Protein AF-A0A7J6T940-F1 (afdb_monomer)

Radius of gyration: 23.52 Å; Cα contacts (8 Å, |Δi|>4): 119; chains: 1; bounding box: 43×59×60 Å

Solvent-accessible surface area (backbone atoms only — not comparable to full-atom values): 8801 Å² total; per-residue (Å²): 131,68,35,75,50,75,41,62,78,44,70,68,55,47,57,53,47,52,51,49,54,52,49,45,51,50,52,47,74,68,20,69,97,70,38,40,74,80,36,62,51,81,56,71,76,49,71,52,77,54,95,76,23,50,32,42,29,28,65,59,77,78,81,37,57,46,62,54,52,48,60,63,50,60,77,70,63,70,78,77,75,80,79,77,68,93,85,67,82,96,74,76,81,80,76,79,74,92,77,73,71,77,78,71,69,75,82,35,73,73,49,46,52,52,51,51,50,46,53,47,46,25,50,54,50,41,45,76,73,74,47,80,84,92,67,87,50,55,77,105

Organism: Perkinsus olseni (NCBI:txid32597)

Structure (mmCIF, N/CA/C/O backbone):
data_AF-A0A7J6T940-F1
#
_entry.id   AF-A0A7J6T940-F1
#
loop_
_atom_site.group_PDB
_atom_site.id
_atom_site.type_symbol
_atom_site.label_atom_id
_atom_site.label_alt_id
_atom_site.label_comp_id
_atom_site.label_asym_id
_atom_site.label_entity_id
_atom_site.label_seq_id
_atom_site.pdbx_PDB_ins_code
_atom_site.Cartn_x
_atom_site.Cartn_y
_atom_site.Cartn_z
_atom_site.occupancy
_atom_site.B_iso_or_equiv
_atom_site.auth_seq_id
_atom_site.auth_comp_id
_atom_site.auth_asym_id
_atom_site.auth_atom_id
_atom_site.pdbx_PDB_model_num
ATOM 1 N N . GLN A 1 1 ? 10.735 8.875 11.395 1.00 89.88 1 GLN A N 1
ATOM 2 C CA . GLN A 1 1 ? 9.514 9.544 10.890 1.00 89.88 1 GLN A CA 1
ATOM 3 C C . GLN A 1 1 ? 8.534 8.453 10.471 1.00 89.88 1 GLN A C 1
ATOM 5 O O . GLN A 1 1 ? 9.004 7.361 10.176 1.00 89.88 1 GLN A O 1
ATOM 10 N N . VAL A 1 2 ? 7.224 8.713 10.494 1.00 97.31 2 VAL A N 1
ATOM 11 C CA . VAL A 1 2 ? 6.167 7.726 10.181 1.00 97.31 2 VAL A CA 1
ATOM 12 C C . VAL A 1 2 ? 5.068 8.370 9.337 1.00 97.31 2 VAL A C 1
ATOM 14 O O . VAL A 1 2 ? 4.946 9.596 9.336 1.00 97.31 2 VAL A O 1
ATOM 17 N N . CYS A 1 3 ? 4.276 7.552 8.645 1.00 98.19 3 CYS A N 1
ATOM 18 C CA . CYS A 1 3 ? 3.030 7.972 8.011 1.00 98.19 3 CYS A CA 1
ATOM 19 C C . CYS A 1 3 ? 1.850 7.584 8.913 1.00 98.19 3 CYS A C 1
ATOM 21 O O . CYS A 1 3 ? 1.831 6.486 9.468 1.00 98.19 3 CYS A O 1
ATOM 23 N N . MET A 1 4 ? 0.882 8.487 9.082 1.00 98.12 4 MET A N 1
ATOM 24 C CA . MET A 1 4 ? -0.318 8.247 9.886 1.00 98.12 4 MET A CA 1
ATOM 25 C C . MET A 1 4 ? -1.560 8.404 9.017 1.00 98.12 4 MET A C 1
ATOM 27 O O . MET A 1 4 ? -1.902 9.512 8.599 1.00 98.12 4 MET A O 1
ATOM 31 N N . LYS A 1 5 ? -2.258 7.295 8.784 1.00 97.94 5 LYS A N 1
ATOM 32 C CA . LYS A 1 5 ? -3.551 7.275 8.104 1.00 97.94 5 LYS A CA 1
ATOM 33 C C . LYS A 1 5 ? -4.650 7.432 9.151 1.00 97.94 5 LYS A C 1
ATOM 35 O O . LYS A 1 5 ? -4.936 6.500 9.898 1.00 97.94 5 LYS A O 1
ATOM 40 N N . ILE A 1 6 ? -5.233 8.627 9.231 1.00 98.19 6 ILE A N 1
ATOM 41 C CA . ILE A 1 6 ? -6.351 8.927 10.134 1.00 98.19 6 ILE A CA 1
ATOM 42 C C . ILE A 1 6 ? -7.648 8.561 9.414 1.00 98.19 6 ILE A C 1
ATOM 44 O O . ILE A 1 6 ? -8.008 9.183 8.414 1.00 98.19 6 ILE A O 1
ATOM 48 N N . ILE A 1 7 ? -8.343 7.546 9.914 1.00 98.12 7 ILE A N 1
ATOM 49 C CA . ILE A 1 7 ? -9.576 7.045 9.312 1.00 98.12 7 ILE A CA 1
ATOM 50 C C . ILE A 1 7 ? -10.732 7.969 9.684 1.00 98.12 7 ILE A C 1
ATOM 52 O O . ILE A 1 7 ? -10.870 8.386 10.837 1.00 98.12 7 ILE A O 1
ATOM 56 N N . LYS A 1 8 ? -11.570 8.311 8.702 1.00 96.75 8 LYS A N 1
ATOM 57 C CA . LYS A 1 8 ? -12.779 9.110 8.930 1.00 96.75 8 LYS A CA 1
ATOM 58 C C . LYS A 1 8 ? -13.679 8.390 9.940 1.00 96.75 8 LYS A C 1
ATOM 60 O O . LYS A 1 8 ? -13.852 7.181 9.835 1.00 96.75 8 LYS A O 1
ATOM 65 N N . ASN A 1 9 ? -14.245 9.132 10.895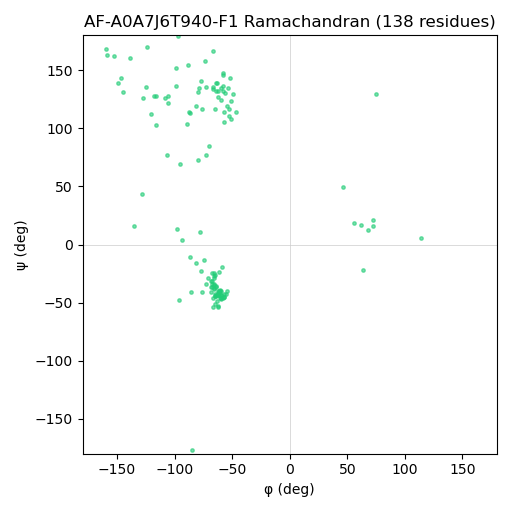 1.00 94.75 9 ASN A N 1
ATOM 66 C CA . ASN A 1 9 ? -15.176 8.592 11.890 1.00 94.75 9 ASN A CA 1
ATOM 67 C C . ASN A 1 9 ? -16.532 8.292 11.234 1.00 94.75 9 ASN A C 1
ATOM 69 O O . ASN A 1 9 ? -17.474 9.080 11.292 1.00 94.75 9 ASN A O 1
ATOM 73 N N . ASP A 1 10 ? -16.561 7.190 10.505 1.00 96.81 10 ASP A N 1
ATOM 74 C CA . ASP A 1 10 ? -17.698 6.657 9.784 1.00 96.81 10 ASP A CA 1
ATOM 75 C C . ASP A 1 10 ? -17.557 5.133 9.772 1.00 96.81 10 ASP A C 1
ATOM 77 O O . ASP A 1 10 ? -16.450 4.600 9.638 1.00 96.81 10 ASP A O 1
ATOM 81 N N . LYS A 1 11 ? -18.676 4.437 9.975 1.00 95.12 11 LYS A N 1
ATOM 82 C CA . LYS A 1 11 ? -18.674 2.998 10.230 1.00 95.12 11 LYS A CA 1
ATOM 83 C C . LYS A 1 11 ? -18.088 2.205 9.060 1.00 95.12 11 LYS A C 1
ATOM 85 O O . LYS A 1 11 ? -17.304 1.291 9.298 1.00 95.12 11 LYS A O 1
ATOM 90 N N . ASP A 1 12 ? -18.409 2.580 7.825 1.00 97.25 12 ASP A N 1
ATOM 91 C CA . ASP A 1 12 ? -17.974 1.829 6.646 1.00 97.25 12 ASP A CA 1
ATOM 92 C C . ASP A 1 12 ? -16.455 1.956 6.460 1.00 97.25 12 ASP A C 1
ATOM 94 O O . ASP A 1 12 ? -15.761 0.970 6.207 1.00 97.25 12 ASP A O 1
ATOM 98 N N . PHE A 1 13 ? -15.915 3.161 6.678 1.00 96.81 13 PHE A N 1
ATOM 99 C CA . PHE A 1 13 ? -14.470 3.399 6.641 1.00 96.81 13 PHE A CA 1
ATOM 100 C C . PHE A 1 13 ? -13.740 2.696 7.787 1.00 96.81 13 PHE A C 1
ATOM 102 O O . PHE A 1 13 ? -12.625 2.209 7.591 1.00 96.81 13 PHE A O 1
ATOM 109 N N . PHE A 1 14 ? -14.344 2.632 8.975 1.00 96.38 14 PHE A N 1
ATOM 110 C CA . PHE A 1 14 ? -13.781 1.917 10.117 1.00 96.38 14 PHE A CA 1
ATOM 111 C C . PHE A 1 14 ? -13.698 0.410 9.850 1.00 96.38 14 PHE A C 1
ATOM 113 O O . PHE A 1 14 ? -12.618 -0.166 9.984 1.00 96.38 14 PHE A O 1
ATOM 120 N N . ASP A 1 15 ? -14.798 -0.208 9.412 1.00 96.50 15 ASP A N 1
ATOM 121 C CA . ASP A 1 15 ? -14.861 -1.644 9.119 1.00 96.50 15 ASP A CA 1
ATOM 122 C C . ASP A 1 15 ? -13.878 -2.019 7.991 1.00 96.50 15 ASP A C 1
ATOM 124 O O . ASP A 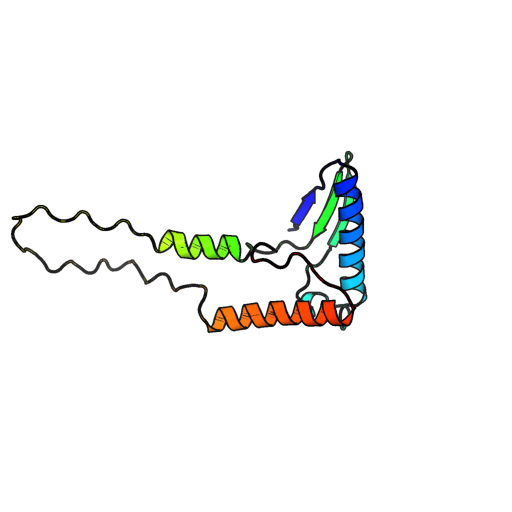1 15 ? -13.095 -2.960 8.142 1.00 96.50 15 ASP A O 1
ATOM 128 N N . GLN A 1 16 ? -13.808 -1.217 6.920 1.00 96.06 16 GLN A N 1
ATOM 129 C CA . GLN A 1 16 ? -12.822 -1.398 5.846 1.00 96.06 16 GLN A CA 1
ATOM 130 C C . GLN A 1 16 ? -11.374 -1.292 6.355 1.00 96.06 16 GLN A C 1
ATOM 132 O O . GLN A 1 16 ? -10.501 -2.057 5.941 1.00 96.06 16 GLN A O 1
ATOM 137 N N . SER A 1 17 ? -11.107 -0.359 7.269 1.00 97.25 17 SER A N 1
ATOM 138 C CA . SER A 1 17 ? -9.765 -0.158 7.827 1.00 97.25 17 SER A CA 1
ATOM 139 C C . SER A 1 17 ? -9.340 -1.299 8.751 1.00 97.25 17 SER A C 1
ATOM 141 O O . SER A 1 17 ? -8.152 -1.603 8.842 1.00 97.25 17 SER A O 1
ATOM 143 N N . LEU A 1 18 ? -10.284 -1.974 9.414 1.00 97.38 18 LEU A N 1
ATOM 144 C CA . LEU A 1 18 ? -9.980 -3.198 10.156 1.00 97.38 18 LEU A CA 1
ATOM 145 C C . LEU A 1 18 ? -9.547 -4.330 9.224 1.00 97.38 18 LEU A C 1
ATOM 147 O O . LEU A 1 18 ? -8.649 -5.093 9.578 1.00 97.38 18 LEU A O 1
ATOM 151 N N . ASP A 1 19 ? -10.154 -4.446 8.045 1.00 96.31 19 ASP A N 1
ATOM 152 C CA . ASP A 1 19 ? -9.735 -5.438 7.056 1.00 96.31 19 ASP A CA 1
ATOM 153 C C . ASP A 1 19 ? -8.354 -5.110 6.475 1.00 96.31 19 ASP A C 1
ATOM 155 O O . ASP A 1 19 ? -7.532 -6.013 6.324 1.00 96.31 19 ASP A O 1
ATOM 159 N N . GLU A 1 20 ? -8.038 -3.829 6.268 1.00 96.56 20 GLU A N 1
ATOM 160 C CA . GLU A 1 20 ? -6.689 -3.376 5.897 1.00 96.56 20 GLU A CA 1
ATOM 161 C C . GLU A 1 20 ? -5.646 -3.730 6.969 1.00 96.56 20 GLU A C 1
ATOM 163 O O . GLU A 1 20 ? -4.606 -4.303 6.646 1.00 96.56 20 GLU A O 1
ATOM 168 N N . ILE A 1 21 ? -5.934 -3.478 8.252 1.00 98.06 21 ILE A N 1
ATOM 169 C CA . ILE A 1 21 ? -5.044 -3.846 9.369 1.00 98.06 21 ILE A CA 1
ATOM 170 C C . ILE A 1 21 ? -4.809 -5.360 9.407 1.00 98.06 21 ILE A C 1
ATOM 172 O O . ILE A 1 21 ? -3.666 -5.808 9.547 1.00 98.06 21 ILE A O 1
ATOM 176 N N . LYS A 1 22 ? -5.873 -6.164 9.278 1.00 97.50 22 LYS A N 1
ATOM 177 C CA . LYS A 1 22 ? -5.764 -7.632 9.244 1.00 97.50 22 LYS A CA 1
ATOM 178 C C . LYS A 1 22 ? -4.920 -8.090 8.062 1.00 97.50 22 LYS A C 1
ATOM 180 O O . LYS A 1 22 ? -4.076 -8.965 8.234 1.00 97.50 22 LYS A O 1
ATOM 185 N N . LEU A 1 23 ? -5.132 -7.496 6.888 1.00 96.56 23 LEU A N 1
ATOM 186 C CA . LEU A 1 23 ? -4.390 -7.823 5.678 1.00 96.56 23 LEU A CA 1
ATOM 187 C C . LEU A 1 23 ? -2.904 -7.509 5.855 1.00 96.56 23 LEU A C 1
ATOM 189 O O . LEU A 1 23 ? -2.084 -8.405 5.698 1.00 96.56 23 LEU A O 1
ATOM 193 N N . LEU A 1 24 ? -2.551 -6.286 6.260 1.00 97.00 24 LEU A N 1
ATOM 194 C CA . LEU A 1 24 ? -1.156 -5.884 6.483 1.00 97.00 24 LEU A CA 1
ATOM 195 C C . LEU A 1 24 ? -0.472 -6.754 7.550 1.00 97.00 24 LEU A C 1
ATOM 197 O O . LEU A 1 24 ? 0.665 -7.187 7.362 1.00 97.00 24 LEU A O 1
ATOM 201 N N . SER A 1 25 ? -1.191 -7.093 8.623 1.00 96.69 25 SER A N 1
ATOM 202 C CA . SER A 1 25 ? -0.699 -8.014 9.656 1.00 96.69 25 SER A CA 1
ATOM 203 C C . SER A 1 25 ? -0.434 -9.414 9.096 1.00 96.69 25 SER A C 1
ATOM 205 O O . SER A 1 25 ? 0.582 -10.028 9.422 1.00 96.69 25 SER A O 1
ATOM 207 N N . LEU A 1 26 ? -1.322 -9.916 8.233 1.00 96.62 26 LEU A N 1
ATOM 208 C CA . LEU A 1 26 ? -1.165 -11.210 7.572 1.00 96.62 26 LEU A CA 1
ATOM 209 C C . LEU A 1 26 ? 0.052 -11.219 6.637 1.00 96.62 26 LEU A C 1
ATOM 211 O O . LEU A 1 26 ? 0.818 -12.182 6.674 1.00 96.62 26 LEU A O 1
ATOM 215 N N . LEU A 1 27 ? 0.258 -10.156 5.849 1.00 96.62 27 LEU A N 1
ATOM 216 C CA . LEU A 1 27 ? 1.444 -10.007 4.996 1.00 96.62 27 LEU A CA 1
ATOM 217 C C . LEU A 1 27 ? 2.725 -10.025 5.845 1.00 96.62 27 LEU A C 1
ATOM 219 O O . LEU A 1 27 ? 3.667 -10.749 5.552 1.00 96.62 27 LEU A O 1
ATOM 223 N N . GLN A 1 28 ? 2.766 -9.273 6.945 1.00 95.62 28 GLN A N 1
ATOM 224 C CA . GLN A 1 28 ? 3.950 -9.232 7.809 1.00 95.62 28 GLN A CA 1
ATOM 225 C C . GLN A 1 28 ? 4.231 -10.564 8.505 1.00 95.62 28 GLN A C 1
ATOM 227 O O . GLN A 1 28 ? 5.390 -10.961 8.608 1.00 95.62 28 GLN A O 1
ATOM 232 N N . LEU A 1 29 ? 3.193 -11.277 8.945 1.00 95.38 29 LEU A N 1
ATOM 233 C CA . LEU A 1 29 ? 3.346 -12.573 9.606 1.00 95.38 29 LEU A CA 1
ATOM 234 C C . LEU A 1 29 ? 3.898 -13.653 8.664 1.00 95.3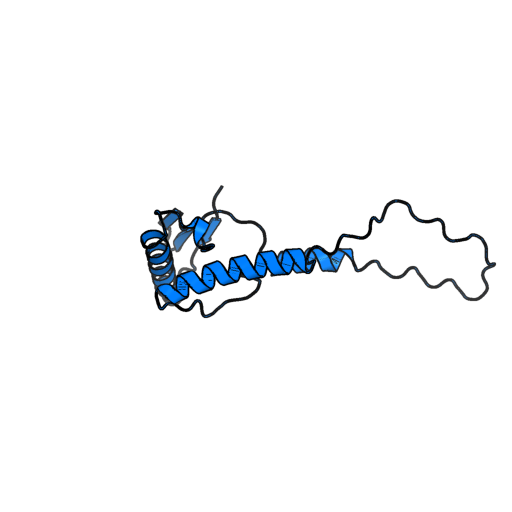8 29 LEU A C 1
ATOM 236 O O . LEU A 1 29 ? 4.646 -14.523 9.101 1.00 95.38 29 LEU A O 1
ATOM 240 N N . ASN A 1 30 ? 3.537 -13.592 7.381 1.00 95.31 30 ASN A N 1
ATOM 241 C CA . ASN A 1 30 ? 3.966 -14.553 6.363 1.00 95.31 30 ASN A CA 1
ATOM 242 C C . ASN A 1 30 ? 5.162 -14.050 5.543 1.00 95.31 30 ASN A C 1
ATOM 244 O O . ASN A 1 30 ? 5.439 -14.584 4.466 1.00 95.31 30 ASN A O 1
ATOM 248 N N . ALA A 1 31 ? 5.842 -12.992 5.989 1.00 94.50 31 ALA A N 1
ATOM 249 C CA . ALA A 1 31 ? 6.981 -12.451 5.268 1.00 94.50 31 ALA A CA 1
ATOM 250 C C . ALA A 1 31 ? 8.156 -13.455 5.280 1.00 94.50 31 ALA A C 1
ATOM 252 O O . ALA A 1 31 ? 8.473 -14.027 6.330 1.00 94.50 31 ALA A O 1
ATOM 253 N N . PRO A 1 32 ? 8.836 -13.675 4.140 1.00 91.19 32 PRO A N 1
ATOM 254 C CA . PRO A 1 32 ? 9.968 -14.590 4.062 1.00 91.19 32 PRO A CA 1
ATOM 255 C C . PRO A 1 32 ? 11.107 -14.117 4.971 1.00 91.19 32 PRO A C 1
ATOM 257 O O . PRO A 1 32 ? 11.484 -12.944 4.968 1.00 91.19 32 PRO A O 1
ATOM 260 N N . ASP A 1 33 ? 11.652 -15.039 5.766 1.00 90.69 33 ASP A N 1
ATOM 261 C CA . ASP A 1 33 ? 12.669 -14.773 6.794 1.00 90.69 33 ASP A CA 1
ATOM 262 C C . ASP A 1 33 ? 12.257 -13.717 7.843 1.00 90.69 33 ASP A C 1
ATOM 264 O O . ASP A 1 33 ? 13.115 -13.151 8.521 1.00 90.69 33 ASP A O 1
ATOM 268 N N . GLY A 1 34 ? 10.955 -13.427 7.972 1.00 89.12 34 GLY A N 1
ATOM 269 C CA . GLY A 1 34 ? 10.436 -12.374 8.849 1.00 89.12 34 GLY A CA 1
ATOM 270 C C . GLY A 1 34 ? 10.704 -10.948 8.354 1.00 89.12 34 GLY A C 1
ATOM 271 O O . GLY A 1 34 ? 10.588 -10.008 9.139 1.00 89.12 34 GLY A O 1
ATOM 272 N N . ASP A 1 35 ? 11.067 -10.768 7.079 1.00 92.31 35 ASP A N 1
ATOM 273 C CA . ASP A 1 35 ? 11.409 -9.465 6.504 1.00 92.31 35 ASP A CA 1
ATOM 274 C C . ASP A 1 35 ? 10.422 -9.043 5.405 1.00 92.31 35 ASP A C 1
ATOM 276 O O . ASP A 1 35 ? 10.476 -9.511 4.263 1.00 92.31 35 ASP A O 1
ATOM 280 N N . ILE A 1 36 ? 9.521 -8.120 5.755 1.00 93.00 36 ILE A N 1
ATOM 281 C CA . ILE A 1 36 ? 8.504 -7.590 4.838 1.00 93.00 36 ILE A CA 1
ATOM 282 C C . ILE A 1 36 ? 9.113 -6.805 3.668 1.00 93.00 36 ILE A C 1
ATOM 284 O O . ILE A 1 36 ? 8.538 -6.812 2.580 1.00 93.00 36 ILE A O 1
ATOM 288 N N . ASP A 1 37 ? 10.304 -6.213 3.815 1.00 92.44 37 ASP A N 1
ATOM 289 C CA . ASP A 1 37 ? 10.896 -5.366 2.766 1.00 92.44 37 ASP A CA 1
ATOM 290 C C . ASP A 1 37 ? 11.246 -6.178 1.509 1.00 92.44 37 ASP A C 1
ATOM 292 O O . ASP A 1 37 ? 11.247 -5.656 0.387 1.00 92.44 37 ASP A O 1
ATOM 296 N N . LYS A 1 38 ? 11.474 -7.488 1.668 1.00 92.81 38 LYS A N 1
ATOM 297 C CA . LYS A 1 38 ? 11.699 -8.421 0.553 1.00 92.81 38 LYS A CA 1
ATOM 298 C C . LYS A 1 38 ? 10.465 -8.595 -0.326 1.00 92.81 38 LYS A C 1
ATOM 300 O O . LYS A 1 38 ? 10.605 -8.841 -1.522 1.00 92.81 38 LYS A O 1
ATOM 305 N N . THR A 1 39 ? 9.276 -8.439 0.248 1.00 94.81 39 THR A N 1
ATOM 306 C CA . THR A 1 39 ? 7.998 -8.623 -0.452 1.00 94.81 39 THR A CA 1
ATOM 307 C C . THR A 1 39 ? 7.588 -7.403 -1.265 1.00 94.81 39 THR A C 1
ATOM 309 O O . THR A 1 39 ? 6.728 -7.517 -2.125 1.00 94.81 39 THR A O 1
ATOM 312 N N . ARG A 1 40 ? 8.204 -6.237 -1.016 1.00 96.06 40 ARG A N 1
ATOM 313 C CA . ARG A 1 40 ? 7.792 -4.942 -1.587 1.00 96.06 40 ARG A CA 1
ATOM 314 C C . ARG A 1 40 ? 6.373 -4.504 -1.191 1.00 96.06 40 ARG A C 1
ATOM 316 O O . ARG A 1 40 ? 5.836 -3.597 -1.819 1.00 96.06 40 ARG A O 1
ATOM 323 N N . CYS A 1 41 ? 5.787 -5.103 -0.156 1.00 96.44 41 CYS A N 1
ATOM 324 C CA . CYS A 1 41 ? 4.550 -4.634 0.460 1.00 96.44 41 CYS A CA 1
ATOM 325 C C . CYS A 1 41 ? 4.832 -3.612 1.571 1.00 96.44 41 CYS A C 1
ATOM 327 O O . CYS A 1 41 ? 5.895 -3.624 2.186 1.00 96.44 41 CYS A O 1
ATOM 329 N N . LEU A 1 42 ? 3.853 -2.744 1.833 1.00 96.50 42 LEU A N 1
ATOM 330 C CA . LEU A 1 42 ? 3.931 -1.706 2.858 1.00 96.50 42 LEU A CA 1
ATOM 331 C C . LEU A 1 42 ? 4.042 -2.311 4.265 1.00 96.50 42 LEU A C 1
ATOM 333 O O . LEU A 1 42 ? 3.236 -3.161 4.647 1.00 96.50 42 LEU A O 1
ATOM 337 N N . ARG A 1 43 ? 4.989 -1.818 5.068 1.00 96.56 43 ARG A N 1
ATOM 338 C CA . ARG A 1 43 ? 5.105 -2.174 6.486 1.00 96.56 43 ARG A CA 1
ATOM 339 C C . ARG A 1 43 ? 4.134 -1.360 7.343 1.00 96.56 43 ARG A C 1
ATOM 341 O O . ARG A 1 43 ? 4.276 -0.139 7.477 1.00 96.56 43 ARG A O 1
ATOM 348 N N . MET A 1 44 ? 3.220 -2.047 8.025 1.00 97.69 44 MET A N 1
ATOM 349 C CA . MET A 1 44 ? 2.497 -1.489 9.167 1.00 97.69 44 MET A CA 1
ATOM 350 C C . MET A 1 44 ? 3.388 -1.552 10.413 1.00 97.69 44 MET A C 1
ATOM 352 O O . MET A 1 44 ? 3.999 -2.577 10.721 1.00 97.69 44 MET A O 1
ATOM 356 N N . ILE A 1 45 ? 3.484 -0.429 11.120 1.00 97.38 45 ILE A N 1
ATOM 357 C CA . ILE A 1 45 ? 4.260 -0.293 12.356 1.00 97.38 45 ILE A CA 1
ATOM 358 C C . ILE A 1 45 ? 3.344 -0.488 13.563 1.00 97.38 45 ILE A C 1
ATOM 360 O O . ILE A 1 45 ? 3.698 -1.222 14.480 1.00 97.38 45 ILE A O 1
ATOM 364 N N . ASP A 1 46 ? 2.187 0.175 13.565 1.00 97.88 46 ASP A N 1
ATOM 365 C CA . ASP A 1 46 ? 1.235 0.151 14.675 1.00 97.88 46 ASP A CA 1
ATOM 366 C C . ASP A 1 46 ? -0.167 0.563 14.195 1.00 97.88 46 ASP A C 1
ATOM 368 O O . ASP A 1 46 ? -0.330 1.100 13.097 1.00 97.88 46 ASP A O 1
ATOM 372 N N . TYR A 1 47 ? -1.183 0.357 15.024 1.00 98.19 47 TYR A N 1
ATOM 373 C CA . TYR A 1 47 ? -2.504 0.949 14.853 1.00 98.19 47 TYR A CA 1
ATOM 374 C C . TYR A 1 47 ? -3.123 1.224 16.223 1.00 98.19 47 TYR A C 1
ATOM 376 O O . TYR A 1 47 ? -2.971 0.455 17.169 1.00 98.19 47 TYR A O 1
ATOM 384 N N . PHE A 1 48 ? -3.857 2.325 16.346 1.00 98.19 48 PHE A N 1
ATOM 385 C CA . PHE A 1 48 ? -4.513 2.672 17.602 1.00 98.19 48 PHE A CA 1
ATOM 386 C C . PHE A 1 48 ? -5.765 3.508 17.373 1.00 98.19 48 PHE A C 1
ATOM 388 O O . PHE A 1 48 ? -5.970 4.096 16.313 1.00 98.19 48 PHE A O 1
ATOM 395 N N . TYR A 1 49 ? -6.614 3.564 18.394 1.00 97.50 49 TYR A N 1
ATOM 396 C CA . TYR A 1 49 ? -7.841 4.348 18.377 1.00 97.50 49 TYR A CA 1
ATOM 397 C C . TYR A 1 49 ? -7.699 5.568 19.286 1.00 97.50 49 TYR A C 1
ATOM 399 O O . TYR A 1 49 ? -7.364 5.438 20.465 1.00 97.50 49 TYR A O 1
ATOM 407 N N . HIS A 1 50 ? -7.952 6.763 18.756 1.00 97.50 50 HIS A N 1
ATOM 408 C CA . HIS A 1 50 ? -7.849 8.009 19.510 1.00 97.50 50 HIS A CA 1
ATOM 409 C C . HIS A 1 50 ? -8.912 9.014 19.066 1.00 97.50 50 HIS A C 1
ATOM 411 O O . HIS A 1 50 ? -9.042 9.286 17.877 1.00 97.50 50 HIS A O 1
ATOM 417 N N . LYS A 1 51 ? -9.639 9.606 20.028 1.00 96.12 51 LYS A N 1
ATOM 418 C CA . LYS A 1 51 ? -10.681 10.628 19.782 1.00 96.12 51 LYS A CA 1
ATOM 419 C C . LYS A 1 51 ? -11.646 10.249 18.651 1.00 96.12 51 LYS A C 1
ATOM 421 O O . LYS A 1 51 ? -11.882 11.037 17.749 1.00 96.12 51 LYS A O 1
ATOM 426 N N . GLU A 1 52 ? -12.173 9.031 18.712 1.00 95.69 52 GLU A N 1
ATOM 427 C CA . GLU A 1 52 ? -13.123 8.496 17.726 1.00 95.69 52 GLU A CA 1
ATOM 428 C C . GLU A 1 52 ? -12.561 8.247 16.317 1.00 95.69 52 GLU A C 1
ATOM 430 O O . GLU A 1 52 ? -13.305 7.973 15.381 1.00 95.69 52 GLU A O 1
ATOM 435 N N . HIS A 1 53 ? -11.239 8.288 16.162 1.00 97.81 53 HIS A N 1
ATOM 436 C CA . HIS A 1 53 ? -10.567 7.948 14.917 1.00 97.81 53 HIS A CA 1
ATOM 437 C C . HIS A 1 53 ? -9.680 6.723 15.109 1.00 97.81 53 HIS A C 1
ATOM 439 O O . HIS A 1 53 ? -8.826 6.682 16.000 1.00 97.81 53 HIS A O 1
ATOM 445 N N . LEU A 1 54 ? -9.858 5.735 14.234 1.00 98.19 54 LEU A N 1
ATOM 446 C CA . LEU A 1 54 ? -8.862 4.693 14.029 1.00 98.19 54 LEU A CA 1
ATOM 447 C C . LEU A 1 54 ? -7.685 5.298 13.263 1.00 98.19 54 LEU A C 1
ATOM 449 O O . LEU A 1 54 ? -7.873 6.057 12.313 1.00 98.19 54 LEU A O 1
ATOM 453 N N . ILE A 1 55 ? -6.473 4.990 13.698 1.00 98.62 55 ILE A N 1
ATOM 454 C CA . ILE A 1 55 ? -5.241 5.495 13.110 1.00 98.62 55 ILE A CA 1
ATOM 455 C C . ILE A 1 55 ? -4.354 4.301 12.794 1.00 98.62 55 ILE A C 1
ATOM 457 O O . ILE A 1 55 ? -4.068 3.494 13.676 1.00 98.62 55 ILE A O 1
ATOM 461 N N . ILE A 1 56 ? -3.905 4.215 11.544 1.00 98.62 56 ILE A N 1
ATOM 462 C CA . ILE A 1 56 ? -2.936 3.215 11.089 1.00 98.62 56 ILE A CA 1
ATOM 463 C C . ILE A 1 56 ? -1.591 3.917 10.904 1.00 98.62 56 ILE A C 1
ATOM 465 O O . ILE A 1 56 ? -1.508 4.948 10.230 1.00 98.62 56 ILE A O 1
ATOM 469 N N . VAL A 1 57 ? -0.545 3.376 11.520 1.00 98.56 57 VAL A N 1
ATOM 470 C CA . VAL A 1 57 ? 0.821 3.894 11.453 1.00 98.56 57 VAL A CA 1
ATOM 471 C C . VAL A 1 57 ? 1.646 2.983 10.558 1.00 98.56 57 VAL A C 1
ATOM 473 O O . VAL A 1 57 ? 1.795 1.793 10.833 1.00 98.56 57 VAL A O 1
ATOM 476 N N . THR A 1 58 ? 2.222 3.544 9.501 1.00 98.31 58 THR A N 1
ATOM 477 C CA . THR A 1 58 ? 3.076 2.814 8.556 1.00 98.31 58 THR A CA 1
ATOM 478 C C . THR A 1 58 ? 4.441 3.474 8.452 1.00 98.31 58 THR A C 1
ATOM 480 O O . THR A 1 58 ? 4.669 4.593 8.935 1.00 98.31 58 THR A O 1
ATOM 483 N N . GLU A 1 59 ? 5.373 2.791 7.796 1.00 96.94 59 GLU A N 1
ATOM 484 C CA . GLU A 1 59 ? 6.605 3.442 7.368 1.00 96.94 59 GLU A CA 1
ATOM 485 C C . GLU A 1 59 ? 6.311 4.645 6.456 1.00 96.94 59 GLU A C 1
ATOM 487 O O . GLU A 1 59 ? 5.319 4.674 5.719 1.00 96.94 59 GLU A O 1
ATOM 492 N N . LEU A 1 60 ? 7.164 5.668 6.541 1.00 97.00 60 LEU A N 1
ATOM 493 C CA . LEU A 1 60 ? 7.077 6.837 5.675 1.00 97.00 60 LEU A CA 1
ATOM 494 C C . LEU A 1 60 ? 7.872 6.570 4.394 1.00 97.00 60 LEU A C 1
ATOM 496 O O . LEU A 1 60 ? 9.098 6.458 4.438 1.00 97.00 60 LEU A O 1
ATOM 500 N N . LEU A 1 61 ? 7.167 6.502 3.267 1.00 95.25 61 LEU A N 1
ATOM 501 C CA . LEU A 1 61 ? 7.754 6.363 1.936 1.00 95.25 61 LEU A CA 1
ATOM 502 C C . LEU A 1 61 ? 7.874 7.730 1.239 1.00 95.25 61 LEU A C 1
ATOM 504 O O . LEU A 1 61 ? 7.551 8.773 1.807 1.00 95.25 61 LEU A O 1
ATOM 508 N N . ARG A 1 62 ? 8.402 7.726 0.013 1.00 93.25 62 ARG A N 1
ATOM 509 C CA . ARG A 1 62 ? 8.471 8.913 -0.856 1.00 93.25 62 ARG A CA 1
ATOM 510 C C . ARG A 1 62 ? 7.164 9.091 -1.636 1.00 93.25 62 ARG A C 1
ATOM 512 O O . ARG A 1 62 ? 6.228 8.319 -1.458 1.00 93.25 62 ARG A O 1
ATOM 519 N N . ASP A 1 63 ? 7.132 10.093 -2.510 1.00 90.81 63 ASP A N 1
ATOM 520 C CA . ASP A 1 63 ? 6.014 10.333 -3.420 1.00 90.81 63 ASP A CA 1
ATOM 521 C C . ASP A 1 63 ? 5.645 9.078 -4.221 1.00 90.81 63 ASP A C 1
ATOM 523 O O . ASP A 1 63 ? 6.515 8.315 -4.661 1.00 90.81 63 ASP A O 1
ATOM 527 N N . ASN A 1 64 ? 4.345 8.897 -4.4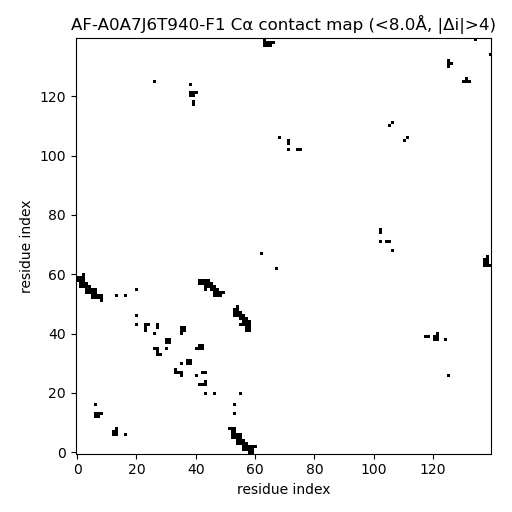43 1.00 93.38 64 ASN A N 1
ATOM 528 C CA . ASN A 1 64 ? 3.837 7.861 -5.333 1.00 93.38 64 ASN A CA 1
ATOM 529 C C . ASN A 1 64 ? 4.234 8.137 -6.797 1.00 93.38 64 ASN A C 1
ATOM 531 O O . ASN A 1 64 ? 4.672 9.232 -7.171 1.00 93.38 64 ASN A O 1
ATOM 535 N N . LEU A 1 65 ? 4.078 7.128 -7.658 1.00 91.69 65 LEU A N 1
ATOM 536 C CA . LEU A 1 65 ? 4.517 7.212 -9.053 1.00 91.69 65 LEU A CA 1
ATOM 537 C C . LEU A 1 65 ? 3.727 8.251 -9.859 1.00 91.69 65 LEU A C 1
ATOM 539 O O . LEU A 1 65 ? 4.265 8.807 -10.822 1.00 91.69 65 LEU A O 1
ATOM 543 N N . TYR A 1 66 ? 2.479 8.532 -9.475 1.00 89.00 66 TYR A N 1
ATOM 544 C CA . TYR A 1 66 ? 1.656 9.557 -10.114 1.00 89.00 66 TYR A CA 1
ATOM 545 C C . TYR A 1 66 ? 2.217 10.966 -9.890 1.00 89.00 66 TYR A C 1
ATOM 547 O O . TYR A 1 66 ? 2.489 11.680 -10.861 1.00 89.00 66 TYR A O 1
ATOM 555 N N . GLU A 1 67 ? 2.454 11.348 -8.633 1.00 86.06 67 GLU A N 1
ATOM 556 C CA . GLU A 1 67 ? 3.043 12.645 -8.288 1.00 86.06 67 GLU A CA 1
ATOM 557 C C . GLU A 1 67 ? 4.450 12.777 -8.878 1.00 86.06 67 GLU A C 1
ATOM 559 O O . GLU A 1 67 ? 4.779 13.791 -9.502 1.00 86.06 67 GLU A O 1
ATOM 564 N N . PHE A 1 68 ? 5.236 11.698 -8.841 1.00 84.19 68 PHE A N 1
ATOM 565 C CA . PHE A 1 68 ? 6.552 11.673 -9.472 1.00 84.19 68 PHE A CA 1
ATOM 566 C C . PHE A 1 68 ? 6.485 11.911 -10.998 1.00 84.19 68 PHE A C 1
ATOM 568 O O . PHE A 1 68 ? 7.308 12.630 -11.582 1.00 84.19 68 PHE A O 1
ATOM 575 N N . SER A 1 69 ? 5.478 11.346 -11.676 1.00 80.00 69 SER A N 1
ATOM 576 C CA . SER A 1 69 ? 5.257 11.575 -13.108 1.00 80.00 69 SER A CA 1
ATOM 577 C C . SER A 1 69 ? 4.809 12.991 -13.436 1.00 80.00 69 SER A C 1
ATOM 579 O O . SER A 1 69 ? 5.128 13.455 -14.534 1.00 80.00 69 SER A O 1
ATOM 581 N N . LYS A 1 70 ? 4.076 13.677 -12.558 1.00 76.81 70 LYS A N 1
ATOM 582 C CA . LYS A 1 70 ? 3.687 15.072 -12.798 1.00 76.81 70 LYS A CA 1
ATOM 583 C C . LYS A 1 70 ? 4.897 15.992 -12.783 1.00 76.81 70 LYS A C 1
ATOM 585 O O . LYS A 1 70 ? 5.054 16.775 -13.717 1.00 76.81 70 LYS A O 1
ATOM 590 N N . LEU A 1 71 ? 5.775 15.843 -11.792 1.00 69.56 71 LEU A N 1
ATOM 591 C CA . LEU A 1 71 ? 6.982 16.666 -11.653 1.00 69.56 71 LEU A CA 1
ATOM 592 C C . LEU A 1 71 ? 7.862 16.589 -12.907 1.00 69.56 71 LEU A C 1
ATOM 594 O O . LEU A 1 71 ? 8.274 17.606 -13.449 1.00 69.56 71 LEU A O 1
ATOM 598 N N . THR A 1 72 ? 8.033 15.385 -13.460 1.00 65.50 72 THR A N 1
ATOM 599 C CA . THR A 1 72 ? 8.835 15.183 -14.681 1.00 65.50 72 THR A CA 1
ATOM 600 C C . THR A 1 72 ? 8.199 15.819 -15.932 1.00 65.50 72 THR A C 1
ATOM 602 O O . THR A 1 72 ? 8.900 16.113 -16.897 1.00 65.50 72 THR A O 1
ATOM 605 N N . ARG A 1 73 ? 6.871 16.021 -15.955 1.00 60.53 73 ARG A N 1
ATOM 606 C CA . ARG A 1 73 ? 6.157 16.627 -17.095 1.00 60.53 73 ARG A CA 1
ATOM 607 C C . ARG A 1 73 ? 6.141 18.150 -17.033 1.00 60.53 73 ARG A C 1
ATOM 609 O O . ARG A 1 73 ? 6.298 18.784 -18.073 1.00 60.53 73 ARG A O 1
ATOM 616 N N . VAL A 1 74 ? 5.945 18.736 -15.853 1.00 53.59 74 VAL A N 1
ATOM 617 C CA . VAL A 1 74 ? 5.789 20.194 -15.707 1.00 53.59 74 VAL A CA 1
ATOM 618 C C . VAL A 1 74 ? 7.080 20.936 -16.071 1.00 53.59 74 VAL A C 1
ATOM 620 O O . VAL A 1 74 ? 7.009 21.956 -16.749 1.00 53.59 74 VAL A O 1
ATOM 623 N N . ASP A 1 75 ? 8.251 20.364 -15.785 1.00 49.84 75 ASP A N 1
ATOM 624 C CA . ASP A 1 75 ? 9.540 20.975 -16.153 1.00 49.84 75 ASP A CA 1
ATOM 625 C C . ASP A 1 75 ? 9.875 20.878 -17.655 1.00 49.84 75 ASP A C 1
ATOM 627 O O . ASP A 1 75 ? 10.762 21.575 -18.147 1.00 49.84 75 ASP A O 1
ATOM 631 N N . SER A 1 76 ? 9.152 20.044 -18.412 1.00 47.50 76 SER A N 1
ATOM 632 C CA . SER A 1 76 ? 9.319 19.923 -19.869 1.00 47.50 76 SER A CA 1
ATOM 633 C C . SER A 1 76 ? 8.492 20.936 -20.674 1.00 47.50 76 SER A C 1
ATOM 635 O O . SER A 1 76 ? 8.707 21.090 -21.876 1.00 47.50 76 SER A O 1
ATOM 637 N N . ALA A 1 77 ? 7.571 21.658 -20.027 1.00 48.47 77 ALA A N 1
ATOM 638 C CA . ALA A 1 77 ? 6.725 22.667 -20.656 1.00 48.47 77 ALA A CA 1
ATOM 639 C C . ALA A 1 77 ? 7.327 24.076 -20.496 1.00 48.47 77 ALA A C 1
ATOM 641 O O . ALA A 1 77 ? 6.797 24.921 -19.777 1.00 48.47 77 ALA A O 1
ATOM 642 N N . GLN A 1 78 ? 8.444 24.352 -21.175 1.00 52.84 78 GLN A N 1
ATOM 643 C CA . GLN A 1 78 ? 8.891 25.736 -21.382 1.00 52.84 78 GLN A CA 1
ATOM 644 C C . GLN A 1 78 ? 7.869 26.459 -22.289 1.00 52.84 78 GLN A C 1
ATOM 646 O O . GLN A 1 78 ? 7.478 25.891 -23.315 1.00 52.84 78 GLN A O 1
ATOM 651 N N . PRO A 1 79 ? 7.431 27.695 -21.974 1.00 51.50 79 PRO A N 1
ATOM 652 C CA . PRO A 1 79 ? 6.659 28.500 -22.914 1.00 51.50 79 PRO A CA 1
ATOM 653 C C . PRO A 1 79 ? 7.472 28.683 -24.198 1.00 51.50 79 PRO A C 1
ATOM 655 O O . PRO A 1 79 ? 8.653 29.028 -24.136 1.00 51.50 79 PRO A O 1
ATOM 658 N N . LEU A 1 80 ? 6.853 28.455 -25.360 1.00 49.78 80 LEU A N 1
ATOM 659 C CA . LEU A 1 80 ? 7.485 28.767 -26.642 1.00 49.78 80 LEU A CA 1
ATOM 660 C C . LEU A 1 80 ? 7.943 30.238 -26.623 1.00 49.78 80 LEU A C 1
ATOM 662 O O . LEU A 1 80 ? 7.166 31.096 -26.189 1.00 49.78 80 LEU A O 1
ATOM 666 N N . PRO A 1 81 ? 9.169 30.557 -27.077 1.00 57.41 81 PRO A N 1
ATOM 667 C CA . PRO A 1 81 ? 9.589 31.945 -27.181 1.00 57.41 81 PRO A CA 1
ATOM 668 C C . PRO A 1 81 ? 8.614 32.710 -28.093 1.00 57.41 81 PRO A C 1
ATOM 670 O O . PRO A 1 81 ? 8.087 32.129 -29.049 1.00 57.41 81 PRO A O 1
ATOM 673 N N . PRO A 1 82 ? 8.348 34.000 -27.816 1.00 59.12 82 PRO A N 1
ATOM 674 C CA . PRO A 1 82 ? 7.466 34.801 -28.653 1.00 59.12 82 PRO A CA 1
ATOM 675 C C . PRO A 1 82 ? 7.981 34.797 -30.095 1.00 59.12 82 PRO A C 1
ATOM 677 O O . PRO A 1 82 ? 9.166 35.025 -30.345 1.00 59.12 82 PRO A O 1
ATOM 680 N N . VAL A 1 83 ? 7.085 34.517 -31.044 1.00 59.31 83 VAL A N 1
ATOM 681 C CA . VAL A 1 83 ? 7.407 34.529 -32.475 1.00 59.31 83 VAL A CA 1
ATOM 682 C C . VAL A 1 83 ? 7.888 35.941 -32.836 1.00 59.31 83 VAL A C 1
ATOM 684 O O . VAL A 1 83 ? 7.165 36.902 -32.558 1.00 59.31 83 VAL A O 1
ATOM 687 N N . PRO A 1 84 ? 9.088 36.113 -33.422 1.00 53.50 84 PRO A N 1
ATOM 688 C CA . PRO A 1 84 ? 9.577 37.439 -33.767 1.00 53.50 84 PRO A CA 1
ATOM 689 C C . PRO A 1 84 ? 8.656 38.088 -34.806 1.00 53.50 84 PRO A C 1
ATOM 691 O O . PRO A 1 84 ? 8.184 37.435 -35.739 1.00 53.50 84 PRO A O 1
ATOM 694 N N . ALA A 1 85 ? 8.394 39.385 -34.639 1.00 63.44 85 ALA A N 1
ATOM 695 C CA . ALA A 1 85 ? 7.571 40.150 -35.566 1.00 63.44 85 ALA A CA 1
ATOM 696 C C . ALA A 1 85 ? 8.182 40.131 -36.978 1.00 63.44 85 ALA A C 1
ATOM 698 O O . ALA A 1 85 ? 9.390 40.331 -37.153 1.00 63.44 85 ALA A O 1
ATOM 699 N N . PHE A 1 86 ? 7.328 39.896 -37.979 1.00 42.75 86 PHE A N 1
ATOM 700 C CA . PHE A 1 86 ? 7.695 39.858 -39.395 1.00 42.75 86 PHE A CA 1
ATOM 701 C C . PHE A 1 86 ? 8.443 41.146 -39.788 1.00 42.75 86 PHE A C 1
ATOM 703 O O . PHE A 1 86 ? 7.872 42.232 -39.726 1.00 42.75 86 PHE A O 1
ATOM 710 N N . GLY A 1 87 ? 9.716 41.022 -40.189 1.00 56.44 87 GLY A N 1
ATOM 711 C CA . GLY A 1 87 ? 10.524 42.133 -40.719 1.00 56.44 87 GLY A CA 1
ATOM 712 C C . GLY A 1 87 ? 11.725 42.592 -39.879 1.00 56.44 87 GLY A C 1
ATOM 713 O O . GLY A 1 87 ? 12.367 43.568 -40.257 1.00 56.44 87 GLY A O 1
ATOM 714 N N . SER A 1 88 ? 12.072 41.919 -38.776 1.00 52.53 88 SER A N 1
ATOM 715 C CA . SER A 1 88 ? 13.284 42.259 -38.004 1.00 52.53 88 SER A CA 1
ATOM 716 C C . SER A 1 88 ? 14.563 41.728 -38.686 1.00 52.53 88 SER A C 1
ATOM 718 O O . SER A 1 88 ? 14.532 40.616 -39.221 1.00 52.53 88 SER A O 1
ATOM 720 N N . PRO A 1 89 ? 15.687 42.477 -38.688 1.00 48.03 89 PRO A N 1
ATOM 721 C CA . PRO A 1 89 ? 16.925 42.037 -39.328 1.00 48.03 89 PRO A CA 1
ATOM 722 C C . PRO A 1 89 ? 17.482 40.778 -38.650 1.00 48.03 89 PRO A C 1
ATOM 724 O O . PRO A 1 89 ? 17.473 40.653 -37.426 1.00 48.03 89 PRO A O 1
ATOM 727 N N . LEU A 1 90 ? 17.967 39.837 -39.465 1.00 55.97 90 LEU A N 1
ATOM 728 C CA . LEU A 1 90 ? 18.553 38.571 -39.029 1.00 55.97 90 LEU A CA 1
ATOM 729 C C . LEU A 1 90 ? 19.913 38.838 -38.359 1.00 55.97 90 LEU A C 1
ATOM 731 O O . LEU A 1 90 ? 20.952 38.792 -39.013 1.00 55.97 90 LEU A O 1
ATOM 735 N N . SER A 1 91 ? 19.918 39.159 -37.066 1.00 44.56 91 SER A N 1
ATOM 736 C CA . SER A 1 91 ? 21.148 39.316 -36.285 1.00 44.56 91 SER A CA 1
ATOM 737 C C . SER A 1 91 ? 21.234 38.306 -35.144 1.00 44.56 91 SER A C 1
ATOM 739 O O . SER A 1 91 ? 20.351 38.219 -34.295 1.00 44.56 91 SER A O 1
ATOM 741 N N . THR A 1 92 ? 22.383 37.626 -35.139 1.00 41.97 92 THR A N 1
ATOM 742 C CA . THR A 1 92 ? 22.949 36.618 -34.223 1.00 41.97 92 THR A CA 1
ATOM 743 C C . THR A 1 92 ? 22.381 35.191 -34.272 1.00 41.97 92 THR A C 1
ATOM 745 O O . THR A 1 92 ? 21.170 35.002 -34.171 1.00 41.97 92 THR A O 1
ATOM 748 N N . PRO A 1 93 ? 23.251 34.158 -34.388 1.00 40.44 93 PRO A N 1
ATOM 749 C CA . PRO A 1 93 ? 22.857 32.798 -34.054 1.00 40.44 93 PRO A CA 1
ATOM 750 C C . PRO A 1 93 ? 22.496 32.811 -32.572 1.00 40.44 93 PRO A C 1
ATOM 752 O O . PRO A 1 93 ? 23.275 33.313 -31.761 1.00 40.44 93 PRO A O 1
ATOM 755 N N . ALA A 1 94 ? 21.298 32.332 -32.240 1.00 44.09 94 ALA A N 1
ATOM 756 C CA . ALA A 1 94 ? 20.836 32.239 -30.865 1.00 44.09 94 ALA A CA 1
ATOM 757 C C . ALA A 1 94 ? 21.950 31.625 -30.010 1.00 44.09 94 ALA A C 1
ATOM 759 O O . ALA A 1 94 ? 22.355 30.481 -30.226 1.00 44.09 94 ALA A O 1
ATOM 760 N N . ALA A 1 95 ? 22.490 32.429 -29.094 1.00 36.72 95 ALA A N 1
ATOM 761 C CA . ALA A 1 95 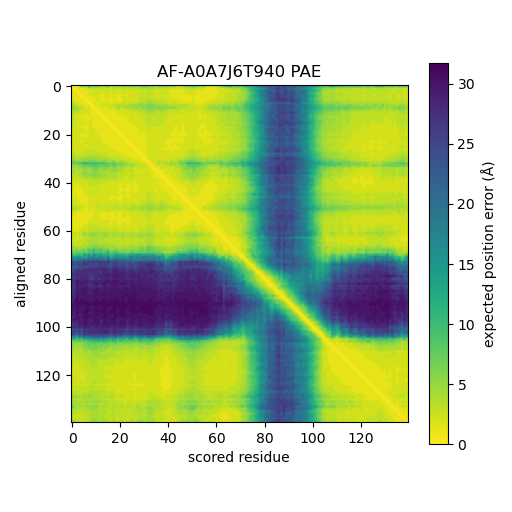? 23.424 31.964 -28.096 1.00 36.72 95 ALA A CA 1
ATOM 762 C C . ALA A 1 95 ? 22.795 30.745 -27.416 1.00 36.72 95 ALA A C 1
ATOM 764 O O . ALA A 1 95 ? 21.671 30.819 -26.915 1.00 36.72 95 ALA A O 1
ATOM 765 N N . MET A 1 96 ? 23.506 29.618 -27.441 1.00 37.75 96 MET A N 1
ATOM 766 C CA . MET A 1 96 ? 23.204 28.484 -26.582 1.00 37.75 96 MET A CA 1
ATOM 767 C C . MET A 1 96 ? 23.137 29.013 -25.148 1.00 37.75 96 MET A C 1
ATOM 769 O O . MET A 1 96 ? 24.149 29.447 -24.600 1.00 37.75 96 MET A O 1
ATOM 773 N N . ILE A 1 97 ? 21.939 29.028 -24.565 1.00 45.84 97 ILE A N 1
ATOM 774 C CA . ILE A 1 97 ? 21.754 29.283 -23.138 1.00 45.84 97 ILE A CA 1
ATOM 775 C C . ILE A 1 97 ? 22.435 28.106 -22.414 1.00 45.84 97 ILE A C 1
ATOM 777 O O . ILE A 1 97 ? 21.997 26.973 -22.617 1.00 45.84 97 ILE A O 1
ATOM 781 N N . PRO A 1 98 ? 23.503 28.307 -21.614 1.00 40.56 98 PRO A N 1
ATOM 782 C CA . PRO A 1 98 ? 24.330 27.197 -21.132 1.00 40.56 98 PRO A CA 1
ATOM 783 C C . PRO A 1 98 ? 23.751 26.389 -19.962 1.00 40.56 98 PRO A C 1
ATOM 785 O O . PRO A 1 98 ? 24.499 25.616 -19.376 1.00 40.56 98 PRO A O 1
ATOM 788 N N . ASP A 1 99 ? 22.479 26.555 -19.582 1.00 42.47 99 ASP A N 1
ATOM 789 C CA . ASP A 1 99 ? 22.022 26.090 -18.258 1.00 42.47 99 ASP A CA 1
ATOM 790 C C . ASP A 1 99 ? 20.679 25.347 -18.227 1.00 42.47 99 ASP A C 1
ATOM 792 O O . ASP A 1 99 ? 20.095 25.121 -17.173 1.00 42.47 99 ASP A O 1
ATOM 796 N N . GLN A 1 100 ? 20.184 24.897 -19.378 1.00 45.94 100 GLN A N 1
ATOM 797 C CA . GLN A 1 100 ? 19.119 23.894 -19.409 1.00 45.94 100 GLN A CA 1
ATOM 798 C C . GLN A 1 100 ? 19.729 22.570 -19.843 1.00 45.94 100 GLN A C 1
ATOM 800 O O . GLN A 1 100 ? 19.610 22.146 -20.993 1.00 45.94 100 GLN A O 1
ATOM 805 N N . ALA A 1 101 ? 20.423 21.914 -18.906 1.00 41.28 101 ALA A N 1
ATOM 806 C CA . ALA A 1 101 ? 20.674 20.486 -19.037 1.00 41.28 101 ALA A CA 1
ATOM 807 C C . ALA A 1 101 ? 19.324 19.817 -19.355 1.00 41.28 101 ALA A C 1
ATOM 809 O O . ALA A 1 101 ? 18.343 20.113 -18.666 1.00 41.28 101 ALA A O 1
ATOM 810 N N . PRO A 1 102 ? 19.223 18.970 -20.397 1.00 47.53 102 PRO A N 1
ATOM 811 C CA . PRO A 1 102 ? 17.970 18.300 -20.702 1.00 47.53 102 PRO A CA 1
ATOM 812 C C . PRO A 1 102 ? 17.530 17.571 -19.438 1.00 47.53 102 PRO A C 1
ATOM 814 O O . PRO A 1 102 ? 18.278 16.734 -18.925 1.00 47.53 102 PRO A O 1
ATOM 817 N N . VAL A 1 103 ? 16.359 17.937 -18.904 1.00 53.03 103 VAL A N 1
ATOM 818 C CA . VAL A 1 103 ? 15.800 17.294 -17.715 1.00 53.03 103 VAL A CA 1
ATOM 819 C C . VAL A 1 103 ? 15.702 15.820 -18.065 1.00 53.03 103 VAL A C 1
ATOM 821 O O . VAL A 1 103 ? 14.915 15.420 -18.924 1.00 53.03 103 VAL A O 1
ATOM 824 N N . SER A 1 104 ? 16.609 15.028 -17.497 1.00 57.41 104 SER A N 1
ATOM 825 C CA . SER A 1 104 ? 16.717 13.613 -17.812 1.00 57.41 104 SER A CA 1
ATOM 826 C C . SER A 1 104 ? 15.361 12.994 -17.516 1.00 57.41 104 SER A C 1
ATOM 828 O O . SER A 1 104 ? 14.926 12.998 -16.364 1.00 57.41 104 SER A O 1
ATOM 830 N N . GLN A 1 105 ? 14.674 12.521 -18.560 1.00 69.25 105 GLN A N 1
ATOM 831 C CA . GLN A 1 105 ? 13.370 11.885 -18.438 1.00 69.25 105 GLN A CA 1
ATOM 832 C C . GLN A 1 105 ? 13.477 10.799 -17.370 1.00 69.25 105 GLN A C 1
ATOM 834 O O . GLN A 1 105 ? 14.142 9.782 -17.577 1.00 69.25 105 GLN A O 1
ATOM 839 N N . TYR A 1 106 ? 12.874 11.031 -16.199 1.00 73.69 106 TYR A N 1
ATOM 840 C CA . TYR A 1 106 ? 13.130 10.161 -15.059 1.00 73.69 106 TYR A CA 1
ATOM 841 C C . TYR A 1 106 ? 12.703 8.726 -15.356 1.00 73.69 106 TYR A C 1
ATOM 843 O O . TYR A 1 106 ? 13.424 7.791 -15.015 1.00 73.69 106 TYR A O 1
ATOM 851 N N . PHE A 1 107 ? 11.568 8.553 -16.031 1.00 83.50 107 PHE A N 1
ATOM 852 C CA . PHE A 1 107 ? 11.077 7.259 -16.491 1.00 83.50 107 PHE A CA 1
ATOM 853 C C . PHE A 1 107 ? 11.789 6.820 -17.770 1.00 83.50 107 PHE A C 1
ATOM 855 O O . PHE A 1 107 ? 11.223 6.825 -18.861 1.00 83.50 107 PHE A O 1
ATOM 862 N N . THR A 1 108 ? 13.051 6.427 -17.624 1.00 88.19 108 THR A N 1
ATOM 863 C CA . THR A 1 108 ? 13.760 5.670 -18.657 1.00 88.19 108 THR A CA 1
ATOM 864 C C . THR A 1 108 ? 13.255 4.229 -18.689 1.00 88.19 108 THR A C 1
ATOM 866 O O . THR A 1 108 ? 12.772 3.709 -17.679 1.00 88.19 108 THR A O 1
ATOM 869 N N . ILE A 1 109 ? 13.433 3.537 -19.818 1.00 88.94 109 ILE A N 1
ATOM 870 C CA . ILE A 1 109 ? 13.053 2.121 -19.941 1.00 88.94 109 ILE A CA 1
ATOM 871 C C . ILE A 1 109 ? 13.692 1.248 -18.849 1.00 88.94 109 ILE A C 1
ATOM 873 O O . ILE A 1 109 ? 13.016 0.419 -18.249 1.00 88.94 109 ILE A O 1
ATOM 877 N N . GLY A 1 110 ? 14.961 1.494 -18.510 1.00 92.62 110 GLY A N 1
ATOM 878 C CA . GLY A 1 110 ? 15.662 0.737 -17.470 1.00 92.62 110 GLY A CA 1
ATOM 879 C C . GLY A 1 110 ? 15.116 0.982 -16.060 1.00 92.62 110 GLY A C 1
ATOM 880 O O . GLY A 1 110 ? 15.126 0.079 -15.226 1.00 92.62 110 GLY A O 1
ATOM 881 N N . ARG A 1 111 ? 14.607 2.186 -15.768 1.00 90.38 111 ARG A N 1
ATOM 882 C CA . ARG A 1 111 ? 13.936 2.468 -14.488 1.00 90.38 111 ARG A CA 1
ATOM 883 C C . ARG A 1 111 ? 12.534 1.876 -14.448 1.00 90.38 111 ARG A C 1
ATOM 885 O O . ARG A 1 111 ? 12.181 1.290 -13.431 1.00 90.38 111 ARG A O 1
ATOM 892 N N . LEU A 1 112 ? 11.786 1.956 -15.548 1.00 92.00 112 LEU A N 1
ATOM 893 C CA . LEU A 1 112 ? 10.484 1.302 -15.668 1.00 92.00 112 LEU A CA 1
ATOM 894 C C . LEU A 1 112 ? 10.607 -0.207 -15.450 1.00 92.00 112 LEU A C 1
ATOM 896 O O . LEU A 1 112 ? 9.886 -0.740 -14.624 1.00 92.00 112 LEU A O 1
ATOM 900 N N . GLN A 1 113 ? 11.591 -0.869 -16.065 1.00 96.25 113 GLN A N 1
ATOM 901 C CA . GLN A 1 113 ? 11.871 -2.289 -15.822 1.00 96.25 113 GLN A CA 1
ATOM 902 C C . GLN A 1 113 ? 12.107 -2.599 -14.336 1.00 96.25 113 GLN A C 1
ATOM 904 O O . GLN A 1 113 ? 11.571 -3.578 -13.823 1.00 96.25 113 GLN A O 1
ATOM 909 N N . LYS A 1 114 ? 12.869 -1.755 -13.622 1.00 96.00 114 LYS A N 1
ATOM 910 C CA . LYS A 1 114 ? 13.095 -1.917 -12.174 1.00 96.00 114 LYS A CA 1
ATOM 911 C C . LYS A 1 114 ? 11.810 -1.748 -11.366 1.00 96.00 114 LYS A C 1
ATOM 913 O O . LYS A 1 114 ? 11.569 -2.549 -10.471 1.00 96.00 114 LYS A O 1
ATOM 918 N N . ILE A 1 115 ? 11.002 -0.732 -11.670 1.00 95.12 115 ILE A N 1
ATOM 919 C CA . ILE A 1 115 ? 9.715 -0.497 -10.999 1.00 95.12 115 ILE A CA 1
ATOM 920 C C . ILE A 1 115 ? 8.775 -1.676 -11.263 1.00 95.12 115 ILE A C 1
ATOM 922 O O . ILE A 1 115 ? 8.245 -2.254 -10.322 1.00 95.12 115 ILE A O 1
ATOM 926 N N . THR A 1 116 ? 8.638 -2.094 -12.522 1.00 96.81 116 THR A N 1
ATOM 927 C CA . THR A 1 116 ? 7.822 -3.246 -12.916 1.00 96.81 116 THR A CA 1
ATOM 928 C C . THR A 1 116 ? 8.259 -4.510 -12.189 1.00 96.81 116 THR A C 1
ATOM 930 O O . THR A 1 116 ? 7.410 -5.207 -11.652 1.00 96.81 116 THR A O 1
ATOM 933 N N . HIS A 1 117 ? 9.563 -4.787 -12.105 1.00 98.00 117 HIS A N 1
ATOM 934 C CA . HIS A 1 117 ? 10.052 -5.934 -11.345 1.00 98.00 117 HIS A CA 1
ATOM 935 C C . HIS A 1 117 ? 9.644 -5.854 -9.869 1.00 98.00 117 HIS A C 1
ATOM 937 O O . HIS A 1 117 ? 9.223 -6.855 -9.308 1.00 98.00 117 HIS A O 1
ATOM 943 N N . GLN A 1 118 ? 9.749 -4.685 -9.229 1.00 97.44 118 GLN A N 1
ATOM 944 C CA . GLN A 1 118 ? 9.361 -4.527 -7.822 1.00 97.44 118 GLN A CA 1
ATOM 945 C C . GLN A 1 118 ? 7.858 -4.739 -7.609 1.00 97.44 118 GLN A C 1
ATOM 947 O O . GLN A 1 118 ? 7.478 -5.440 -6.676 1.00 97.44 118 GLN A O 1
ATOM 952 N N . VAL A 1 119 ? 7.020 -4.195 -8.496 1.00 97.75 119 VAL A N 1
ATOM 953 C CA . VAL A 1 119 ? 5.566 -4.416 -8.468 1.00 97.75 119 VAL A CA 1
ATOM 954 C C . VAL A 1 119 ? 5.244 -5.897 -8.672 1.00 97.75 119 VAL A C 1
ATOM 956 O O . VAL A 1 119 ? 4.431 -6.452 -7.941 1.00 97.75 119 VAL A O 1
ATOM 959 N N . LEU A 1 120 ? 5.910 -6.569 -9.616 1.00 97.81 120 LEU A N 1
ATOM 960 C CA . LEU A 1 120 ? 5.717 -8.000 -9.853 1.00 97.81 120 LEU A CA 1
ATOM 961 C C . LEU A 1 120 ? 6.150 -8.856 -8.659 1.00 97.81 120 LEU A C 1
ATOM 963 O O . LEU A 1 120 ? 5.465 -9.824 -8.360 1.00 97.81 120 LEU A O 1
ATOM 967 N N . THR A 1 121 ? 7.220 -8.486 -7.948 1.00 97.38 121 THR A N 1
ATOM 968 C CA . THR A 1 121 ? 7.616 -9.158 -6.699 1.00 97.38 121 THR A CA 1
ATOM 969 C C . THR A 1 121 ? 6.512 -9.071 -5.638 1.00 97.38 121 THR A C 1
ATOM 971 O O . THR A 1 121 ? 6.186 -10.084 -5.024 1.00 97.38 121 THR A O 1
ATOM 974 N N . ALA A 1 122 ? 5.881 -7.902 -5.463 1.00 97.50 122 ALA A N 1
ATOM 975 C CA . ALA A 1 122 ? 4.739 -7.762 -4.552 1.00 97.50 122 ALA A CA 1
ATOM 976 C C . ALA A 1 122 ? 3.530 -8.587 -5.004 1.00 97.50 122 ALA A C 1
ATOM 978 O O . ALA A 1 122 ? 2.904 -9.265 -4.191 1.00 97.50 122 ALA A O 1
ATOM 979 N N . LEU A 1 123 ? 3.211 -8.557 -6.301 1.00 97.81 123 LEU A N 1
ATOM 980 C CA . LEU A 1 123 ? 2.080 -9.298 -6.861 1.00 97.81 123 LEU A CA 1
ATOM 981 C C . LEU A 1 123 ? 2.261 -10.813 -6.742 1.00 97.81 123 LEU A C 1
ATOM 983 O O . LEU A 1 123 ? 1.333 -11.509 -6.344 1.00 97.81 123 LEU A O 1
ATOM 987 N N . GLU A 1 124 ? 3.452 -11.325 -7.047 1.00 97.12 124 GLU A N 1
ATOM 988 C CA . GLU A 1 124 ? 3.795 -12.736 -6.855 1.00 97.12 124 GLU A CA 1
ATOM 989 C C . GLU A 1 124 ? 3.604 -13.148 -5.392 1.00 97.12 124 GLU A C 1
ATOM 991 O O . GLU A 1 124 ? 2.970 -14.168 -5.113 1.00 97.12 124 GLU A O 1
ATOM 996 N N . TYR A 1 125 ? 4.073 -12.315 -4.459 1.00 97.12 125 TYR A N 1
ATOM 997 C CA . TYR A 1 125 ? 3.930 -12.573 -3.035 1.00 97.12 125 TYR A CA 1
ATOM 998 C C . TYR A 1 125 ? 2.462 -12.635 -2.591 1.00 97.12 125 TYR A C 1
ATOM 1000 O O . TYR A 1 125 ? 2.041 -13.648 -2.028 1.00 97.12 125 TYR A O 1
ATOM 1008 N N . ILE A 1 126 ? 1.650 -11.613 -2.880 1.00 96.88 126 ILE A N 1
ATOM 1009 C CA . ILE A 1 126 ? 0.238 -11.616 -2.462 1.00 96.88 126 ILE A CA 1
ATOM 1010 C C . ILE A 1 126 ? -0.556 -12.742 -3.142 1.00 96.88 126 ILE A C 1
ATOM 1012 O O . ILE A 1 126 ? -1.394 -13.374 -2.498 1.00 96.88 126 ILE A O 1
ATOM 1016 N N . HIS A 1 127 ? -0.251 -13.063 -4.405 1.00 96.88 127 HIS A N 1
ATOM 1017 C CA . HIS A 1 127 ? -0.900 -14.161 -5.120 1.00 96.88 127 HIS A CA 1
ATOM 1018 C C . HIS A 1 127 ? -0.532 -15.526 -4.531 1.00 96.88 127 HIS A C 1
ATOM 1020 O O . HIS A 1 127 ? -1.391 -16.405 -4.480 1.00 96.88 127 HIS A O 1
ATOM 1026 N N . SER A 1 128 ? 0.697 -15.706 -4.031 1.00 96.31 128 SER A N 1
ATOM 1027 C CA . SER A 1 128 ? 1.100 -16.945 -3.345 1.00 96.31 128 SER A CA 1
ATOM 1028 C C . SER A 1 128 ? 0.275 -17.224 -2.079 1.00 96.31 128 SER A C 1
ATOM 1030 O O . SER A 1 128 ? 0.108 -18.379 -1.693 1.00 96.31 128 SER A O 1
ATOM 1032 N N . MET A 1 129 ? -0.307 -16.179 -1.482 1.00 95.44 129 MET A N 1
ATOM 1033 C CA . MET A 1 129 ? -1.227 -16.262 -0.343 1.00 95.44 129 MET A CA 1
ATOM 1034 C C . MET A 1 129 ? -2.708 -16.303 -0.752 1.00 95.44 129 MET A C 1
ATOM 1036 O O . MET A 1 129 ? -3.582 -16.293 0.112 1.00 95.44 129 MET A O 1
ATOM 1040 N N . GLY A 1 130 ? -3.013 -16.333 -2.054 1.00 95.88 130 GLY A N 1
ATOM 1041 C CA . GLY A 1 130 ? -4.385 -16.317 -2.568 1.00 95.88 130 GLY A CA 1
ATOM 1042 C C . GLY A 1 130 ? -5.096 -14.967 -2.423 1.00 95.88 130 GLY A C 1
ATOM 1043 O O . GLY A 1 130 ? -6.325 -14.923 -2.433 1.00 95.88 130 GLY A O 1
ATOM 1044 N N . LEU A 1 131 ? -4.347 -13.871 -2.272 1.00 95.94 131 LEU A N 1
ATOM 1045 C CA . LEU A 1 131 ? -4.881 -12.519 -2.101 1.00 95.94 131 LEU A CA 1
ATOM 1046 C C . LEU A 1 131 ? -4.863 -11.748 -3.424 1.00 95.94 131 LEU A C 1
ATOM 1048 O O . LEU A 1 131 ? -4.000 -11.964 -4.269 1.00 95.94 131 LEU A O 1
ATOM 1052 N N . MET A 1 132 ? -5.786 -10.796 -3.579 1.00 94.06 132 MET A N 1
ATOM 1053 C CA . MET A 1 132 ? -5.814 -9.848 -4.697 1.00 94.06 132 MET A CA 1
ATOM 1054 C C . MET A 1 132 ? -5.841 -8.414 -4.160 1.00 94.06 132 MET A C 1
ATOM 1056 O O . MET A 1 132 ? -6.606 -8.120 -3.246 1.00 94.06 132 MET A O 1
ATOM 1060 N N . HIS A 1 133 ? -5.035 -7.513 -4.735 1.00 93.38 133 HIS A N 1
ATOM 1061 C CA . HIS A 1 133 ? -4.983 -6.104 -4.309 1.00 93.38 133 HIS A CA 1
ATOM 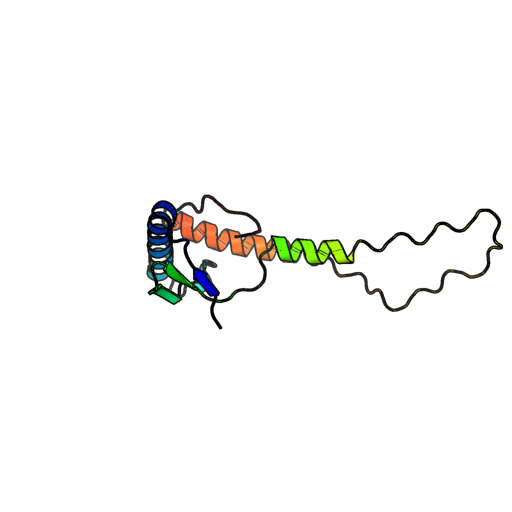1062 C C . HIS A 1 133 ? -6.228 -5.292 -4.722 1.00 93.38 133 HIS A C 1
ATOM 1064 O O . HIS A 1 133 ? -6.651 -4.389 -4.011 1.00 93.38 133 HIS A O 1
ATOM 1070 N N . CYS A 1 134 ? -6.816 -5.595 -5.883 1.00 93.06 134 CYS A N 1
ATOM 1071 C CA . CYS A 1 134 ? -8.020 -4.960 -6.450 1.00 93.06 134 CYS A CA 1
ATOM 1072 C C . CYS A 1 134 ? -7.939 -3.459 -6.824 1.00 93.06 134 CYS A C 1
ATOM 1074 O O . CYS A 1 134 ? -8.706 -3.045 -7.686 1.00 93.06 134 CYS A O 1
ATOM 1076 N N . ASP A 1 135 ? -7.016 -2.661 -6.272 1.00 93.69 135 ASP A N 1
ATOM 1077 C CA . ASP A 1 135 ? -6.880 -1.215 -6.575 1.00 93.69 135 ASP A CA 1
ATOM 1078 C C . ASP A 1 135 ? -5.442 -0.808 -6.967 1.00 93.69 135 ASP A C 1
ATOM 1080 O O . ASP A 1 135 ? -4.883 0.162 -6.453 1.00 93.69 135 ASP A O 1
ATOM 1084 N N . LEU A 1 136 ? -4.780 -1.610 -7.814 1.00 94.81 136 LEU A N 1
ATOM 1085 C CA . LEU A 1 136 ? -3.402 -1.332 -8.245 1.00 94.81 136 LEU A CA 1
ATOM 1086 C C . LEU A 1 136 ? -3.383 -0.200 -9.284 1.00 94.81 136 LEU A C 1
ATOM 1088 O O . LEU A 1 136 ? -3.912 -0.356 -10.386 1.00 94.81 136 LEU A O 1
ATOM 1092 N N . LYS A 1 137 ? -2.748 0.923 -8.941 1.00 95.19 137 LYS A N 1
ATOM 1093 C CA . LYS A 1 137 ? -2.651 2.138 -9.765 1.00 95.19 137 LYS A CA 1
ATOM 1094 C C . LYS A 1 137 ? -1.452 2.989 -9.320 1.00 95.19 137 LYS A C 1
ATOM 1096 O O . LYS A 1 137 ? -0.975 2.769 -8.222 1.00 95.19 137 LYS A O 1
ATOM 1101 N N . PRO A 1 138 ? -0.954 3.952 -10.117 1.00 92.56 138 PRO A N 1
ATOM 1102 C CA . PRO A 1 138 ? 0.277 4.693 -9.803 1.00 92.56 138 PRO A CA 1
ATOM 1103 C C . PRO A 1 138 ? 0.292 5.466 -8.469 1.00 92.56 138 PRO A C 1
ATOM 1105 O O . PRO A 1 138 ? 1.365 5.851 -8.004 1.00 92.56 138 PRO A O 1
ATOM 1108 N N . GLU A 1 139 ? -0.874 5.748 -7.892 1.00 94.31 139 GLU A N 1
ATOM 1109 C CA . GLU A 1 139 ? -1.042 6.397 -6.591 1.00 94.31 139 GLU A CA 1
ATOM 1110 C C . GLU A 1 13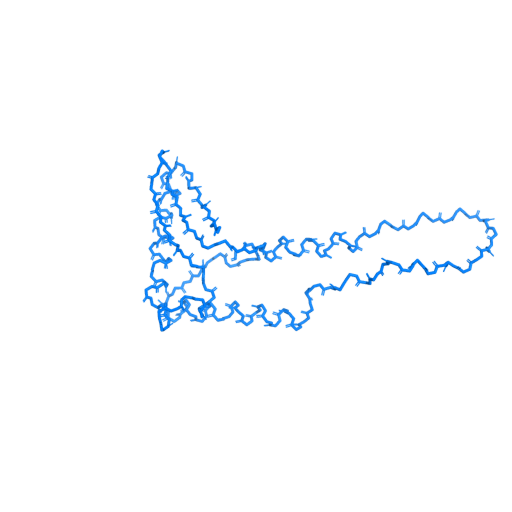9 ? -0.796 5.465 -5.392 1.00 94.31 139 GLU A C 1
ATOM 1112 O O . GLU A 1 139 ? -0.482 5.974 -4.313 1.00 94.31 139 GLU A O 1
ATOM 1117 N N . ASN A 1 140 ? -0.930 4.147 -5.592 1.00 90.88 140 ASN A N 1
ATOM 1118 C CA . ASN A 1 140 ? -0.875 3.090 -4.576 1.00 90.88 140 ASN A CA 1
ATOM 1119 C C . ASN A 1 140 ? 0.308 2.142 -4.825 1.00 90.88 140 ASN A C 1
ATOM 1121 O O . ASN A 1 140 ? 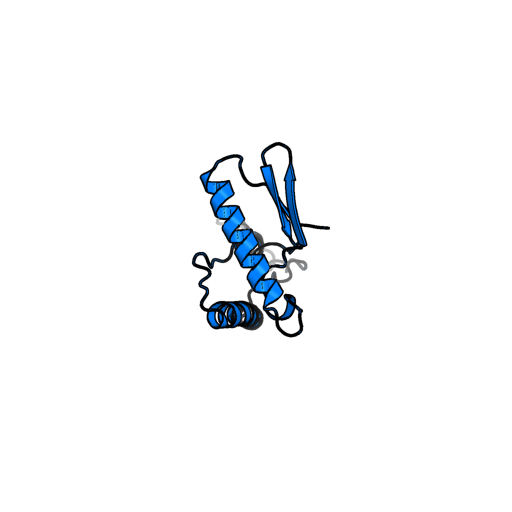0.899 1.688 -3.824 1.00 90.88 140 ASN A O 1
#

pLDDT: mean 83.79, std 19.75, range [36.72, 98.62]

Nearest PDB structures (foldseek):
  3k2l-assembly1_A  TM=9.409E-01  e=4.928E-06  Homo sapiens
  4ian-assembly1_B  TM=9.074E-01  e=3.838E-06  Homo sapiens
  6k0j-assembly1_A  TM=9.308E-01  e=1.831E-05  Homo sapiens
  7ejv-assembly1_A  TM=9.479E-01  e=3.641E-05  Homo sapiens
  8pm3-assembly1_A  TM=6.716E-01  e=3.276E-03  Homo sapiens

InterPro domains:
  IPR000719 Protein kinase domain [PF00069] (2-140)
  IPR000719 Protein kinase domain [PS50011] (1-140)
  IPR011009 Protein kinase-like domain superfamily [SSF56112] (2-140)
  IPR050494 Serine/threonine and dual-specificity kinase [PTHR24058] (1-140)

Sequence (1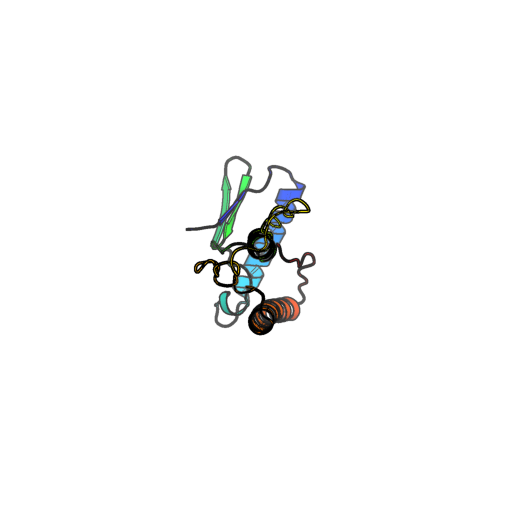40 aa):
QVCMKIIKNDKDFFDQSLDEIKLLSLLQLNAPDGDIDKTRCLRMIDYFYHKEHLIIVTELLRDNLYEFSKLTRVDSAQPLPPVPAFGSPLSTPAAMIPDQAPVSQYFTIGRLQKITHQVLTALEYIHSMGLMHCDLKPEN

Foldseek 3Di:
DKDKDWFPLDDVSVVVVVVVVVVLVVLQVPPVVSDSVQQLDWHWDDWDDDPSITMTITHDDDAFQVVVQVVLPVVVDDPDPPDDPPPDDDDDDPPDPPPCPPSPNPPDVVVVVVVVVSVVSNVVSCVVVVHDPVDDDRRD

Mean predicted aligned error: 10.31 Å

Secondary structure (DSSP, 8-state):
-EEEEE--SSHHHHHHHHHHHHHHHHHHHT-GGG-GGGGTPPPEEEEEEETTEEEEEEE-----HHHHHHHHHHTT-PPPPPPPPTT----------TT------S--HHHHHHHHHHHHHHHHHHHHTT---S--STT-